Protein AF-A0A964MFL2-F1 (afdb_monomer_lite)

Structure (mmCIF, N/CA/C/O backbone):
data_AF-A0A964MFL2-F1
#
_entry.id   AF-A0A964MFL2-F1
#
loop_
_atom_site.group_PDB
_atom_site.id
_atom_site.type_symbol
_atom_site.label_atom_id
_atom_site.label_alt_id
_atom_site.label_comp_id
_atom_site.label_asym_id
_atom_site.label_entity_id
_atom_site.label_seq_id
_atom_site.pdbx_PDB_ins_code
_atom_site.Cartn_x
_atom_site.Cartn_y
_atom_site.Cartn_z
_atom_site.occupancy
_atom_site.B_iso_or_equiv
_atom_site.auth_seq_id
_atom_site.auth_comp_id
_atom_site.auth_asym_id
_atom_site.auth_atom_id
_atom_site.pdbx_PDB_model_num
ATOM 1 N N . MET A 1 1 ? -11.755 -6.082 -14.026 1.00 53.47 1 MET A N 1
ATOM 2 C CA . MET A 1 1 ? -11.538 -7.461 -13.541 1.00 53.47 1 MET A CA 1
ATOM 3 C C . MET A 1 1 ? -10.041 -7.620 -13.373 1.00 53.47 1 MET A C 1
ATOM 5 O O . MET A 1 1 ? -9.336 -7.359 -14.337 1.00 53.47 1 MET A O 1
ATOM 9 N N . VAL A 1 2 ? -9.562 -7.883 -12.155 1.00 64.69 2 VAL A N 1
ATOM 10 C CA . VAL A 1 2 ? -8.123 -8.064 -11.898 1.00 64.69 2 VAL A CA 1
ATOM 11 C C . VAL A 1 2 ? -7.660 -9.286 -12.683 1.00 64.69 2 VAL A C 1
ATOM 13 O O . VAL A 1 2 ? -8.282 -10.343 -12.586 1.00 64.69 2 VAL A O 1
ATOM 16 N N . ASP A 1 3 ? -6.611 -9.131 -13.484 1.00 76.25 3 ASP A N 1
ATOM 17 C CA . ASP A 1 3 ? -6.011 -10.243 -14.211 1.00 76.25 3 ASP A CA 1
ATOM 18 C C . ASP A 1 3 ? -5.180 -11.091 -13.239 1.00 76.25 3 ASP A C 1
ATOM 20 O O . ASP A 1 3 ? -4.009 -10.823 -12.975 1.00 76.25 3 ASP A O 1
ATOM 24 N N . ILE A 1 4 ? -5.807 -12.120 -12.668 1.00 77.44 4 ILE A N 1
ATOM 25 C CA . ILE A 1 4 ? -5.143 -13.046 -11.742 1.00 77.44 4 ILE A CA 1
ATOM 26 C C . ILE A 1 4 ? -3.984 -13.779 -12.434 1.00 77.44 4 ILE A C 1
ATOM 28 O O . ILE A 1 4 ? -3.003 -14.126 -11.777 1.00 77.44 4 ILE A O 1
ATOM 32 N N . ALA A 1 5 ? -4.035 -13.984 -13.755 1.00 81.00 5 ALA A N 1
ATOM 33 C CA . ALA A 1 5 ? -2.946 -14.648 -14.465 1.00 81.00 5 ALA A CA 1
ATOM 34 C C . ALA A 1 5 ? -1.645 -13.833 -14.389 1.00 81.00 5 ALA A C 1
ATOM 36 O O . ALA A 1 5 ? -0.568 -14.423 -14.274 1.00 81.00 5 ALA A O 1
ATOM 37 N N . ALA A 1 6 ? -1.746 -12.500 -14.364 1.00 83.75 6 ALA A N 1
ATOM 38 C CA . ALA A 1 6 ? -0.611 -11.599 -14.194 1.00 83.75 6 ALA A CA 1
ATOM 39 C C . ALA A 1 6 ? 0.001 -11.648 -12.778 1.00 83.75 6 ALA A C 1
ATOM 41 O O . ALA A 1 6 ? 1.190 -11.374 -12.629 1.00 83.75 6 ALA A O 1
ATOM 42 N N . LEU A 1 7 ? -0.768 -12.033 -11.748 1.00 83.56 7 LEU A N 1
ATOM 43 C CA . LEU A 1 7 ? -0.234 -12.295 -10.400 1.00 83.56 7 LEU A CA 1
ATOM 44 C C . LEU A 1 7 ? 0.574 -13.599 -10.352 1.00 83.56 7 LEU A C 1
ATOM 46 O O . LEU A 1 7 ? 1.575 -13.678 -9.648 1.00 83.56 7 LEU A O 1
ATOM 50 N N . LEU A 1 8 ? 0.132 -14.623 -11.088 1.00 86.62 8 LEU A N 1
ATOM 51 C CA . LEU A 1 8 ? 0.776 -15.941 -11.105 1.00 86.62 8 LEU A CA 1
ATOM 52 C C . LEU A 1 8 ? 2.009 -15.988 -12.017 1.00 86.62 8 LEU A C 1
ATOM 54 O O . LEU A 1 8 ? 2.914 -16.785 -11.787 1.00 86.62 8 LEU A O 1
ATOM 58 N N . HIS A 1 9 ? 2.051 -15.129 -13.035 1.00 88.12 9 HIS A N 1
ATOM 59 C CA . HIS A 1 9 ? 3.160 -15.030 -13.983 1.00 88.12 9 HIS A CA 1
ATOM 60 C C . HIS A 1 9 ? 3.595 -13.567 -14.151 1.00 88.12 9 HIS A C 1
ATOM 62 O O . HIS A 1 9 ? 3.435 -12.995 -15.238 1.00 88.12 9 HIS A O 1
ATOM 68 N N . PRO A 1 10 ? 4.124 -12.930 -13.090 1.00 88.06 10 PRO A N 1
ATOM 69 C CA . PRO A 1 10 ? 4.530 -11.538 -13.163 1.00 88.06 10 PRO A CA 1
ATOM 70 C C . PRO A 1 10 ? 5.660 -11.371 -14.175 1.00 88.06 10 PRO A C 1
ATOM 72 O O . PRO A 1 10 ? 6.645 -12.111 -14.176 1.00 88.06 10 PRO A O 1
ATOM 75 N N . ARG A 1 11 ? 5.523 -10.373 -15.047 1.00 87.62 11 ARG A N 1
ATOM 76 C CA . ARG A 1 11 ? 6.575 -9.998 -15.993 1.00 87.62 11 ARG A CA 1
ATOM 77 C C . ARG A 1 11 ? 7.339 -8.804 -15.454 1.00 87.62 11 ARG A C 1
ATOM 79 O O . ARG A 1 11 ? 6.813 -7.697 -15.427 1.00 87.62 11 ARG A O 1
ATOM 86 N N . ILE A 1 12 ? 8.594 -9.033 -15.091 1.00 89.06 12 ILE A N 1
ATOM 87 C CA . ILE A 1 12 ? 9.534 -7.968 -14.749 1.00 89.06 12 ILE A CA 1
ATOM 88 C C . ILE A 1 12 ? 10.198 -7.504 -16.041 1.00 89.06 12 ILE A C 1
ATOM 90 O O . ILE A 1 12 ? 10.851 -8.292 -16.726 1.00 89.06 12 ILE A O 1
ATOM 94 N N . ARG A 1 13 ? 9.960 -6.244 -16.412 1.00 88.12 13 ARG A N 1
ATOM 95 C CA . ARG A 1 13 ? 10.503 -5.651 -17.645 1.00 88.12 13 ARG A CA 1
ATOM 96 C C . ARG A 1 13 ? 11.867 -5.014 -17.424 1.00 88.12 13 ARG A C 1
ATOM 98 O O . ARG A 1 13 ? 12.687 -5.034 -18.333 1.00 88.12 13 ARG A O 1
ATOM 105 N N . ASP A 1 14 ? 12.071 -4.470 -16.232 1.00 94.31 14 ASP A N 1
ATOM 106 C CA . ASP A 1 14 ? 13.287 -3.793 -15.818 1.00 94.31 14 ASP A CA 1
ATOM 107 C C . ASP A 1 14 ? 13.666 -4.281 -14.421 1.00 94.31 14 ASP A C 1
ATOM 109 O O . ASP A 1 14 ? 12.833 -4.299 -13.512 1.00 94.31 14 ASP A O 1
ATOM 113 N N . ARG A 1 15 ? 14.906 -4.747 -14.282 1.00 94.25 15 ARG A N 1
ATOM 114 C CA . ARG A 1 15 ? 15.415 -5.278 -13.021 1.00 94.25 15 ARG A CA 1
ATOM 115 C C . ARG A 1 15 ? 15.870 -4.163 -12.089 1.00 94.25 15 ARG A C 1
ATOM 117 O O . ARG A 1 15 ? 15.675 -4.300 -10.893 1.00 94.25 15 ARG A O 1
ATOM 124 N N . GLU A 1 16 ? 16.403 -3.072 -12.629 1.00 96.25 16 GLU A N 1
ATOM 125 C CA . GLU A 1 16 ? 16.864 -1.937 -11.827 1.00 96.25 16 GLU A CA 1
ATOM 126 C C . GLU A 1 16 ? 15.674 -1.262 -11.139 1.00 96.25 16 GLU A C 1
ATOM 128 O O . GLU A 1 16 ? 15.671 -1.114 -9.922 1.00 96.25 16 GLU A O 1
ATOM 133 N N . SER A 1 17 ? 14.587 -1.005 -11.877 1.00 95.81 17 SER A N 1
ATOM 134 C CA . SER A 1 17 ? 13.351 -0.494 -11.268 1.00 95.81 17 SER A CA 1
ATOM 135 C C . SER A 1 17 ? 12.726 -1.467 -10.259 1.00 95.81 17 SER A C 1
ATOM 137 O O . SER A 1 17 ? 12.090 -1.037 -9.298 1.00 95.81 17 SER A O 1
ATOM 139 N N . LEU A 1 18 ? 12.877 -2.784 -10.452 1.00 96.19 18 LEU A N 1
ATOM 140 C CA . LEU A 1 18 ? 12.440 -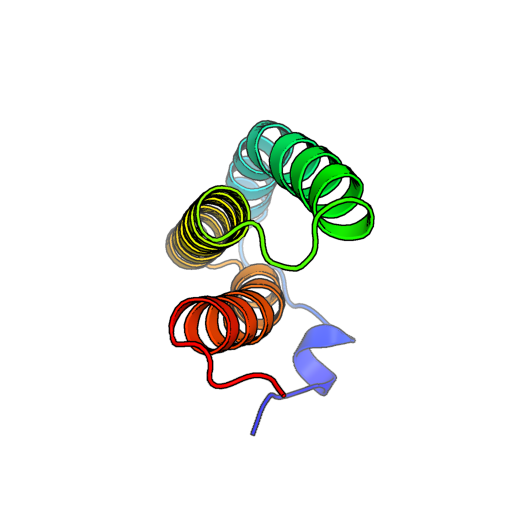3.749 -9.441 1.00 96.19 18 LEU A CA 1
ATOM 141 C C . LEU A 1 18 ? 13.274 -3.616 -8.163 1.00 96.19 18 LEU A C 1
ATOM 143 O O . LEU A 1 18 ? 12.700 -3.638 -7.079 1.00 96.19 18 LEU A O 1
ATOM 147 N N . ASP A 1 19 ? 14.591 -3.477 -8.284 1.00 96.94 19 ASP A N 1
ATOM 148 C CA . ASP A 1 19 ? 15.487 -3.334 -7.137 1.00 96.94 19 ASP A CA 1
ATOM 149 C C . ASP A 1 19 ? 15.199 -2.029 -6.367 1.00 96.94 19 ASP A C 1
ATOM 151 O O . ASP A 1 19 ? 15.087 -2.068 -5.142 1.00 96.94 19 ASP A O 1
ATOM 155 N N . GLU A 1 20 ? 14.933 -0.914 -7.061 1.00 96.25 20 GLU A N 1
ATOM 156 C CA . GLU A 1 20 ? 14.464 0.343 -6.446 1.00 96.25 20 GLU A CA 1
ATOM 157 C C . GLU A 1 20 ? 13.157 0.150 -5.657 1.00 96.25 20 GLU A C 1
ATOM 159 O O . GLU A 1 20 ? 13.014 0.612 -4.521 1.00 96.25 20 GLU A O 1
ATOM 164 N N . PHE A 1 21 ? 12.193 -0.577 -6.230 1.00 97.00 21 PHE A N 1
ATOM 165 C CA . PHE A 1 21 ? 10.938 -0.875 -5.542 1.00 97.00 21 PHE A CA 1
ATOM 166 C C . PHE A 1 21 ? 11.143 -1.786 -4.320 1.00 97.00 21 PHE A C 1
ATOM 168 O O . PHE A 1 21 ? 10.497 -1.595 -3.288 1.00 97.00 21 PHE A O 1
ATOM 175 N N . LEU A 1 22 ? 12.041 -2.772 -4.408 1.00 96.75 22 LEU A N 1
ATOM 176 C CA . LEU A 1 22 ? 12.386 -3.652 -3.286 1.00 96.75 22 LEU A CA 1
ATOM 177 C C . LEU A 1 22 ? 13.065 -2.885 -2.144 1.00 96.75 22 LEU A C 1
ATOM 179 O O . LEU A 1 22 ? 12.801 -3.167 -0.971 1.00 96.75 22 LEU A O 1
ATOM 183 N N . GLU A 1 23 ? 13.895 -1.895 -2.464 1.00 96.31 23 GLU A N 1
ATOM 184 C CA . GLU A 1 23 ? 14.490 -1.002 -1.472 1.00 96.31 23 GLU A CA 1
ATOM 185 C C . GLU A 1 23 ? 13.406 -0.184 -0.752 1.00 96.31 23 GLU A C 1
ATOM 187 O O . GLU A 1 23 ? 13.325 -0.225 0.477 1.00 96.31 23 GLU A O 1
ATOM 192 N N . ALA A 1 24 ? 12.478 0.436 -1.491 1.00 93.62 24 ALA A N 1
ATOM 193 C CA . ALA A 1 24 ? 11.343 1.153 -0.899 1.00 93.62 24 ALA A CA 1
ATOM 194 C C . ALA A 1 24 ? 10.466 0.247 -0.005 1.00 93.62 24 ALA A C 1
ATOM 196 O O . ALA A 1 24 ? 10.018 0.643 1.081 1.00 93.62 24 ALA A O 1
ATOM 197 N N . LEU A 1 25 ? 10.249 -1.006 -0.421 1.00 95.88 25 LEU A N 1
ATOM 198 C CA . LEU A 1 25 ? 9.513 -1.997 0.368 1.00 95.88 25 LEU A CA 1
ATOM 199 C C . LEU A 1 25 ? 10.224 -2.386 1.664 1.00 95.88 25 LEU A C 1
ATOM 201 O O . LEU A 1 25 ? 9.541 -2.660 2.653 1.00 95.88 25 LEU A O 1
ATOM 205 N N . THR A 1 26 ? 11.557 -2.389 1.686 1.00 95.69 26 THR A N 1
ATOM 206 C CA . THR A 1 26 ? 12.345 -2.734 2.880 1.00 95.69 26 THR A CA 1
ATOM 207 C C . THR A 1 26 ? 12.028 -1.797 4.052 1.00 95.69 26 THR A C 1
ATOM 209 O O . THR A 1 26 ? 12.007 -2.233 5.204 1.00 95.69 26 THR A O 1
ATOM 212 N N . ASP A 1 27 ? 11.654 -0.547 3.767 1.00 90.31 27 ASP A N 1
ATOM 213 C CA . ASP A 1 27 ? 11.241 0.429 4.778 1.00 90.31 27 ASP A CA 1
ATOM 214 C C . ASP A 1 27 ? 9.745 0.380 5.117 1.00 90.31 27 ASP A C 1
ATOM 216 O O . ASP A 1 27 ? 9.349 0.576 6.276 1.00 90.31 27 ASP A O 1
ATOM 220 N N . GLN A 1 28 ? 8.8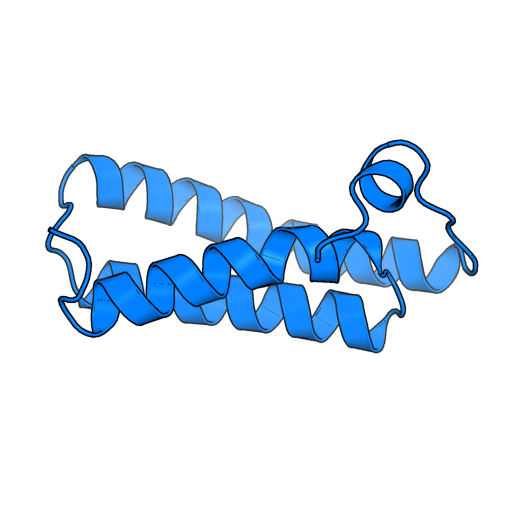88 0.171 4.114 1.00 94.12 28 GLN A N 1
ATOM 221 C CA . GLN A 1 28 ? 7.434 0.258 4.283 1.00 94.12 28 GLN A CA 1
ATOM 222 C C . GLN A 1 28 ? 6.807 -1.043 4.790 1.00 94.12 28 GLN A C 1
ATOM 224 O O . GLN A 1 28 ? 5.945 -0.997 5.671 1.00 94.12 28 GLN A O 1
ATOM 229 N N . ALA A 1 29 ? 7.246 -2.206 4.301 1.00 95.38 29 ALA A N 1
ATOM 230 C CA . ALA A 1 29 ? 6.648 -3.489 4.669 1.00 95.38 29 ALA A CA 1
ATOM 231 C C . ALA A 1 29 ? 6.723 -3.768 6.186 1.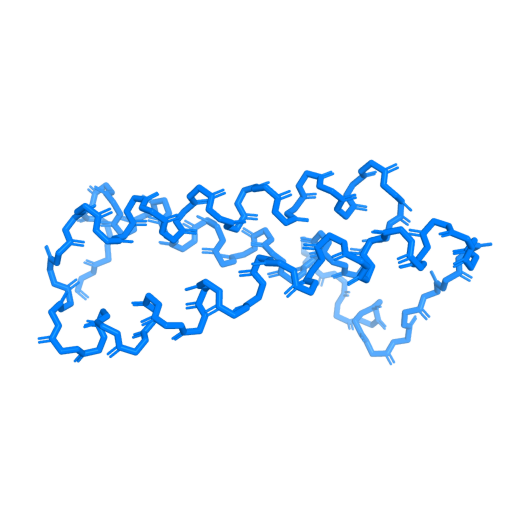00 95.38 29 ALA A C 1
ATOM 233 O O . ALA A 1 29 ? 5.683 -4.083 6.772 1.00 95.38 29 ALA A O 1
ATOM 234 N N . PRO A 1 30 ? 7.852 -3.527 6.887 1.00 96.06 30 PRO A N 1
ATOM 235 C CA . PRO A 1 30 ? 7.903 -3.718 8.336 1.00 96.06 30 PRO A CA 1
ATOM 236 C C . PRO A 1 30 ? 6.975 -2.775 9.115 1.00 96.06 30 PRO A C 1
ATOM 238 O O . PRO A 1 30 ? 6.523 -3.119 10.208 1.00 96.06 30 PRO A O 1
ATOM 241 N N . LYS A 1 31 ? 6.696 -1.567 8.599 1.00 94.44 31 LYS A N 1
ATOM 242 C CA . LYS A 1 31 ? 5.722 -0.645 9.213 1.00 94.44 31 LYS A CA 1
ATOM 243 C C . LYS A 1 31 ? 4.314 -1.219 9.098 1.00 94.44 31 LYS A C 1
ATOM 245 O O . LYS A 1 31 ? 3.637 -1.347 10.115 1.00 94.44 31 LYS A O 1
ATOM 250 N N . VAL A 1 32 ? 3.936 -1.651 7.895 1.00 97.12 32 VAL A N 1
ATOM 251 C CA . VAL A 1 32 ? 2.640 -2.289 7.626 1.00 97.12 32 VAL A CA 1
ATOM 252 C C . VAL A 1 32 ? 2.435 -3.518 8.513 1.00 97.12 32 VAL A C 1
ATOM 254 O O . VAL A 1 32 ? 1.392 -3.639 9.149 1.00 97.12 32 VAL A O 1
ATOM 257 N N . GLU A 1 33 ? 3.430 -4.399 8.630 1.00 97.19 33 GLU A N 1
ATOM 258 C CA . GLU A 1 33 ? 3.342 -5.591 9.485 1.00 97.19 33 GLU A CA 1
ATOM 259 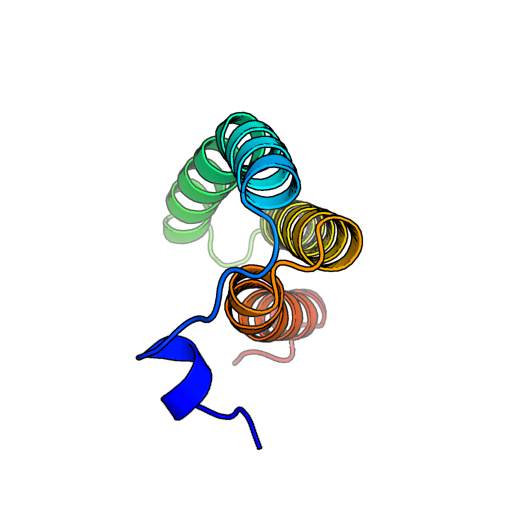C C . GLU A 1 33 ? 3.088 -5.244 10.958 1.00 97.19 33 GLU A C 1
ATOM 261 O O . GLU A 1 33 ? 2.200 -5.821 11.598 1.00 97.19 33 GLU A O 1
ATOM 266 N N . ARG A 1 34 ? 3.834 -4.273 11.503 1.00 97.19 34 ARG A N 1
ATOM 267 C CA . ARG A 1 34 ? 3.649 -3.815 12.889 1.00 97.19 34 ARG A CA 1
ATOM 268 C C . ARG A 1 34 ? 2.268 -3.211 13.105 1.00 97.19 34 ARG A C 1
ATOM 270 O O . ARG A 1 34 ? 1.626 -3.510 14.113 1.00 97.19 34 ARG A O 1
ATOM 277 N N . ASP A 1 35 ? 1.808 -2.386 12.175 1.00 96.94 35 ASP A N 1
ATOM 278 C CA . ASP A 1 35 ? 0.526 -1.703 12.301 1.00 96.94 35 ASP A CA 1
ATOM 279 C C . ASP A 1 35 ? -0.650 -2.672 12.138 1.00 96.94 35 ASP A C 1
ATOM 281 O O . ASP A 1 35 ? -1.608 -2.592 12.904 1.00 96.94 35 ASP A O 1
ATOM 285 N N . ILE A 1 36 ? -0.543 -3.686 11.273 1.00 96.81 36 ILE A N 1
ATOM 286 C CA . ILE A 1 36 ? -1.511 -4.794 11.212 1.00 96.81 36 ILE A CA 1
ATOM 287 C C . ILE A 1 36 ? -1.541 -5.564 12.539 1.00 96.81 36 ILE A C 1
ATOM 289 O O . ILE A 1 36 ? -2.616 -5.878 13.057 1.00 96.81 36 ILE A O 1
ATOM 293 N N . ALA A 1 37 ? -0.380 -5.862 13.131 1.00 97.44 37 ALA A N 1
ATOM 294 C CA . ALA A 1 37 ? -0.316 -6.569 14.411 1.00 97.44 37 ALA A CA 1
ATOM 295 C C . ALA A 1 37 ? -0.963 -5.772 15.558 1.00 97.44 37 ALA A C 1
ATOM 297 O O . ALA A 1 37 ? -1.573 -6.363 16.455 1.00 97.44 37 ALA A O 1
ATOM 298 N N . ARG A 1 38 ? -0.858 -4.438 15.524 1.00 97.69 38 ARG A N 1
ATOM 299 C CA . ARG A 1 38 ? -1.560 -3.538 16.448 1.00 97.69 38 ARG A CA 1
ATOM 300 C C . ARG A 1 38 ? -3.059 -3.505 16.156 1.00 97.69 38 ARG A C 1
ATOM 302 O O . ARG A 1 38 ? -3.840 -3.674 17.086 1.00 97.69 38 ARG A O 1
ATOM 309 N N . LEU A 1 39 ? -3.455 -3.416 14.886 1.00 95.94 39 LEU A N 1
ATOM 310 C CA . LEU A 1 39 ? -4.857 -3.341 14.471 1.00 95.94 39 LEU A CA 1
ATOM 311 C C . LEU A 1 39 ? -5.634 -4.584 14.906 1.00 95.94 39 LEU A C 1
ATOM 313 O O . LEU A 1 39 ? -6.764 -4.475 15.362 1.00 95.94 39 LEU A O 1
ATOM 317 N N . ARG A 1 40 ? -5.000 -5.764 14.889 1.00 95.56 40 ARG A N 1
ATOM 318 C CA . ARG A 1 40 ? -5.589 -7.001 15.436 1.00 95.56 40 ARG A CA 1
ATOM 319 C C . ARG A 1 40 ? -6.009 -6.896 16.907 1.00 95.56 40 ARG A C 1
ATOM 321 O O . ARG A 1 40 ? -6.874 -7.654 17.331 1.00 95.56 40 ARG A O 1
ATOM 328 N N . LYS A 1 41 ? -5.374 -6.022 17.691 1.00 96.94 41 LYS A N 1
ATOM 329 C CA . LYS A 1 41 ? -5.702 -5.782 19.107 1.00 96.94 41 LYS A CA 1
ATOM 330 C C . LYS A 1 41 ? -6.686 -4.624 19.284 1.00 96.94 41 LYS A C 1
ATOM 332 O O . LYS A 1 41 ? -7.380 -4.580 20.292 1.00 96.94 41 LYS A O 1
ATOM 337 N N . THR A 1 42 ? -6.720 -3.697 18.330 1.00 95.00 42 THR A N 1
ATOM 338 C CA . THR A 1 42 ? -7.517 -2.464 18.368 1.00 95.00 42 THR A CA 1
ATOM 339 C C . THR A 1 42 ? -8.191 -2.224 17.008 1.00 95.00 42 THR A C 1
ATOM 341 O O . THR A 1 42 ? -7.797 -1.303 16.291 1.00 95.00 42 THR A O 1
ATOM 344 N N . PRO A 1 43 ? -9.177 -3.054 16.613 1.00 92.06 43 PRO A N 1
ATOM 345 C CA . PRO A 1 43 ? -9.729 -3.056 15.253 1.00 92.06 43 PRO A CA 1
ATOM 346 C C . PRO A 1 43 ? -10.444 -1.754 14.870 1.00 92.06 43 PRO A C 1
ATOM 348 O O . PRO A 1 43 ? -10.461 -1.398 13.697 1.00 92.06 43 PRO A O 1
ATOM 351 N N . ASP A 1 44 ? -10.963 -1.014 15.853 1.00 91.19 44 ASP A N 1
ATOM 352 C CA . ASP A 1 44 ? -11.670 0.257 15.648 1.00 91.19 44 ASP A CA 1
ATOM 353 C C . ASP A 1 44 ? -10.748 1.490 15.706 1.00 91.19 44 ASP A C 1
ATOM 355 O O . ASP A 1 44 ? -11.219 2.632 15.680 1.00 91.19 44 ASP A O 1
ATOM 359 N N . ASP A 1 45 ? -9.427 1.292 15.808 1.00 95.81 45 ASP A N 1
ATOM 360 C CA . ASP A 1 45 ? -8.459 2.389 15.846 1.00 95.81 45 ASP A CA 1
ATOM 361 C C . ASP A 1 45 ? -8.364 3.074 14.473 1.00 95.81 45 ASP A C 1
ATOM 363 O O . ASP A 1 45 ? -7.592 2.701 13.585 1.00 95.81 45 ASP A O 1
ATOM 367 N N . LYS A 1 46 ? -9.166 4.129 14.307 1.00 94.56 46 LYS A N 1
ATOM 368 C CA . LYS A 1 46 ? -9.238 4.923 13.074 1.00 94.56 46 LYS A CA 1
ATOM 369 C C . LYS A 1 46 ? -7.911 5.582 12.704 1.00 94.56 46 LYS A C 1
ATOM 371 O O . LYS A 1 46 ? -7.665 5.791 11.514 1.00 94.56 46 LYS A O 1
ATOM 376 N N . ALA A 1 47 ? -7.079 5.932 13.686 1.00 96.19 47 ALA A N 1
ATOM 377 C CA . ALA A 1 47 ? -5.775 6.527 13.414 1.00 96.19 47 ALA A CA 1
ATOM 378 C C . ALA A 1 47 ? -4.852 5.481 12.784 1.00 96.19 47 ALA A C 1
ATOM 380 O O . ALA A 1 47 ? -4.264 5.737 11.734 1.00 96.19 47 ALA A O 1
ATOM 381 N N . LEU A 1 48 ? -4.842 4.273 13.347 1.00 96.94 48 LEU A N 1
ATOM 382 C CA . LEU A 1 48 ? -4.065 3.152 12.832 1.00 96.94 48 LEU A CA 1
ATOM 383 C C . LEU A 1 48 ? -4.528 2.690 11.442 1.00 96.94 48 LEU A C 1
ATOM 385 O O . LEU A 1 48 ? -3.705 2.420 10.570 1.00 96.94 48 LEU A O 1
ATOM 389 N N . ILE A 1 49 ? -5.841 2.662 11.189 1.00 96.94 49 ILE A N 1
ATOM 390 C CA . ILE A 1 49 ? -6.389 2.401 9.847 1.00 96.94 49 ILE A CA 1
ATOM 391 C C . ILE A 1 49 ? -5.920 3.472 8.850 1.00 96.94 49 ILE A C 1
ATOM 393 O O . ILE A 1 49 ? -5.579 3.156 7.708 1.00 96.94 49 ILE A O 1
ATOM 397 N N . ALA A 1 50 ? -5.886 4.744 9.259 1.00 96.19 50 ALA A N 1
ATOM 398 C CA . ALA A 1 50 ? -5.408 5.829 8.409 1.00 96.19 50 ALA A CA 1
ATOM 399 C C . ALA A 1 50 ? -3.896 5.742 8.130 1.00 96.19 50 ALA A C 1
ATOM 401 O O . ALA A 1 50 ? -3.483 6.037 7.008 1.00 96.19 50 ALA A O 1
ATOM 402 N N . ASP A 1 51 ? -3.091 5.323 9.110 1.00 96.56 51 ASP A N 1
ATOM 403 C CA . ASP A 1 51 ? -1.658 5.049 8.937 1.00 96.56 51 ASP A CA 1
ATOM 404 C C . ASP A 1 51 ? -1.422 3.915 7.934 1.00 96.56 51 ASP A C 1
ATOM 406 O O . ASP A 1 51 ? -0.682 4.096 6.965 1.00 96.56 51 ASP A O 1
ATOM 410 N N . LEU A 1 52 ? -2.133 2.795 8.089 1.00 97.38 52 LEU A N 1
ATOM 411 C CA . LEU A 1 52 ? -2.082 1.675 7.148 1.00 97.38 52 LEU A CA 1
ATOM 412 C C . LEU A 1 52 ? -2.486 2.103 5.736 1.00 97.38 52 LEU A C 1
ATOM 414 O O . LEU A 1 52 ? -1.797 1.774 4.773 1.00 97.38 52 LEU A O 1
ATOM 418 N N . PHE A 1 53 ? -3.568 2.876 5.597 1.00 97.12 53 PHE A N 1
ATOM 419 C CA . PHE A 1 53 ? -3.987 3.401 4.297 1.00 97.12 53 PHE A CA 1
ATOM 420 C C . PHE A 1 53 ? -2.865 4.207 3.630 1.00 97.12 53 PHE A C 1
ATOM 422 O O . PHE A 1 53 ? -2.594 4.011 2.447 1.00 97.12 53 PHE A O 1
ATOM 429 N N . ARG A 1 54 ? -2.197 5.097 4.378 1.00 96.75 54 ARG A N 1
ATOM 430 C CA . ARG A 1 54 ? -1.085 5.903 3.854 1.00 96.75 54 ARG A CA 1
ATOM 431 C C . ARG A 1 54 ? 0.094 5.033 3.431 1.00 96.75 54 ARG A C 1
ATOM 433 O O . ARG A 1 54 ? 0.612 5.238 2.340 1.00 96.75 54 ARG A O 1
ATOM 440 N N . ALA A 1 55 ? 0.478 4.055 4.248 1.00 96.62 55 ALA A N 1
ATOM 441 C CA . ALA A 1 55 ? 1.578 3.149 3.927 1.00 96.62 55 ALA A CA 1
ATOM 442 C C . ALA A 1 55 ? 1.307 2.359 2.634 1.00 96.62 55 ALA A C 1
ATOM 444 O O . ALA A 1 55 ? 2.159 2.307 1.749 1.00 96.62 55 ALA A O 1
ATOM 445 N N . LEU A 1 56 ? 0.097 1.810 2.475 1.00 97.38 56 LEU A N 1
ATOM 446 C CA . LEU A 1 56 ? -0.287 1.092 1.255 1.00 97.38 56 LEU A CA 1
ATOM 447 C C . LEU A 1 56 ? -0.385 2.020 0.036 1.00 97.38 56 LEU A C 1
ATOM 449 O O . LEU A 1 56 ? -0.001 1.619 -1.062 1.00 97.38 56 LEU A O 1
ATOM 453 N N . HIS A 1 57 ? -0.846 3.260 0.222 1.00 97.31 57 HIS A N 1
ATOM 454 C CA . HIS A 1 57 ? -0.868 4.268 -0.838 1.00 97.31 57 HIS A CA 1
ATOM 455 C C . HIS A 1 57 ? 0.543 4.599 -1.342 1.00 97.31 57 HIS A C 1
ATOM 457 O O . HIS A 1 57 ? 0.752 4.675 -2.552 1.00 97.31 57 HIS A O 1
ATOM 463 N N . THR A 1 58 ? 1.510 4.745 -0.429 1.00 97.19 58 THR A N 1
ATOM 464 C CA . THR A 1 58 ? 2.927 4.938 -0.767 1.00 97.19 58 THR A CA 1
ATOM 465 C C . THR A 1 58 ? 3.476 3.737 -1.530 1.00 97.19 58 THR A C 1
ATOM 467 O O . THR A 1 58 ? 3.946 3.916 -2.646 1.00 97.19 58 THR A O 1
ATOM 470 N N . ILE A 1 59 ? 3.295 2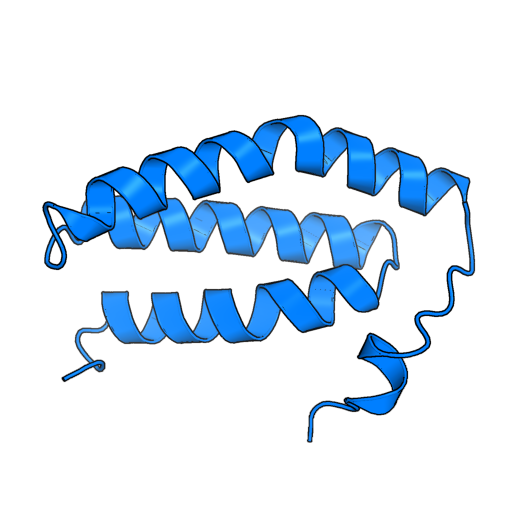.511 -1.021 1.00 97.88 59 ILE A N 1
ATOM 471 C CA . ILE A 1 59 ? 3.757 1.286 -1.701 1.00 97.88 59 ILE A CA 1
ATOM 472 C C . ILE A 1 59 ? 3.178 1.173 -3.120 1.00 97.88 59 ILE A C 1
ATOM 474 O O . ILE A 1 59 ? 3.892 0.826 -4.060 1.00 97.88 59 ILE A O 1
ATOM 478 N N . LYS A 1 60 ? 1.885 1.469 -3.303 1.00 97.56 60 LYS A N 1
ATOM 479 C CA . LYS A 1 60 ? 1.254 1.475 -4.631 1.00 97.56 60 LYS A CA 1
ATOM 480 C C . LYS A 1 60 ? 1.881 2.536 -5.543 1.00 97.56 60 LYS A C 1
ATOM 482 O O . LYS A 1 60 ? 2.080 2.268 -6.726 1.00 97.56 60 LYS A O 1
ATOM 487 N N . GLY A 1 61 ? 2.142 3.730 -5.009 1.00 97.69 61 GLY A N 1
ATOM 488 C CA . GLY A 1 61 ? 2.800 4.823 -5.724 1.00 97.69 61 GLY A CA 1
ATOM 489 C C . GLY A 1 61 ? 4.192 4.427 -6.209 1.00 97.69 61 GLY A C 1
ATOM 490 O O . GLY A 1 61 ? 4.460 4.532 -7.404 1.00 97.69 61 GLY A O 1
ATOM 491 N N . ASP A 1 62 ? 5.014 3.879 -5.316 1.00 97.56 62 ASP A N 1
ATOM 492 C CA . ASP A 1 62 ? 6.369 3.414 -5.623 1.00 97.56 62 ASP A CA 1
ATOM 493 C C . ASP A 1 62 ? 6.336 2.304 -6.684 1.00 97.56 62 ASP A C 1
ATOM 495 O O . ASP A 1 62 ? 7.028 2.383 -7.696 1.00 97.56 62 ASP A O 1
ATOM 499 N N . ALA A 1 63 ? 5.435 1.323 -6.539 1.00 96.69 63 ALA A N 1
ATOM 500 C CA . ALA A 1 63 ? 5.251 0.266 -7.534 1.00 96.69 63 ALA A CA 1
ATOM 501 C C . ALA A 1 63 ? 4.875 0.823 -8.918 1.00 96.69 63 ALA A C 1
ATOM 503 O O . ALA A 1 63 ? 5.384 0.356 -9.938 1.00 96.69 63 ALA A O 1
ATOM 504 N N . ALA A 1 64 ? 3.992 1.825 -8.970 1.00 96.62 64 ALA A N 1
ATOM 505 C CA . ALA A 1 64 ? 3.585 2.460 -10.219 1.00 96.62 64 ALA A CA 1
ATOM 506 C C . ALA A 1 64 ? 4.727 3.275 -10.849 1.00 96.62 64 ALA A C 1
ATOM 508 O O . ALA A 1 64 ? 4.922 3.208 -12.064 1.00 96.62 64 ALA A O 1
ATOM 509 N N . MET A 1 65 ? 5.498 4.007 -10.039 1.00 96.50 65 MET A N 1
ATOM 510 C CA . MET A 1 65 ? 6.661 4.778 -10.493 1.00 96.50 65 MET A CA 1
ATOM 511 C C . MET A 1 65 ? 7.753 3.867 -11.064 1.00 96.50 65 MET A C 1
ATOM 513 O O . MET A 1 65 ? 8.244 4.121 -12.164 1.00 96.50 65 MET A O 1
ATOM 517 N N . CYS A 1 66 ? 8.040 2.758 -10.383 1.00 96.44 66 CYS A N 1
ATOM 518 C CA . CYS A 1 66 ? 8.995 1.738 -10.813 1.00 96.44 66 CYS A CA 1
ATOM 519 C C . CYS A 1 66 ? 8.436 0.784 -11.890 1.00 96.44 66 CYS A C 1
ATOM 521 O O . CYS A 1 66 ? 9.104 -0.169 -12.285 1.00 96.44 66 CYS A O 1
ATOM 523 N N . LYS A 1 67 ? 7.203 1.001 -12.379 1.00 95.31 67 LYS A N 1
ATOM 524 C CA . LYS A 1 67 ? 6.531 0.156 -13.391 1.00 95.31 67 LYS A CA 1
ATOM 525 C C . LYS A 1 67 ? 6.464 -1.332 -13.002 1.00 95.31 67 LYS A C 1
ATOM 527 O O . LYS A 1 67 ? 6.480 -2.217 -13.862 1.00 95.31 67 LYS A O 1
ATOM 532 N N . VAL A 1 68 ? 6.367 -1.612 -11.705 1.00 95.31 68 VAL A N 1
ATOM 533 C CA . VAL A 1 68 ? 6.185 -2.953 -11.147 1.00 95.31 68 VAL A CA 1
ATOM 534 C C . VAL A 1 68 ? 4.687 -3.216 -11.000 1.00 95.31 68 VAL A C 1
ATOM 536 O O . VAL A 1 68 ? 4.102 -3.069 -9.925 1.00 95.31 68 VAL A O 1
ATOM 539 N N . ASP A 1 69 ? 4.054 -3.636 -12.099 1.00 93.69 69 ASP A N 1
ATOM 540 C CA . ASP A 1 69 ? 2.602 -3.881 -12.168 1.00 93.69 69 ASP A CA 1
ATOM 541 C C . ASP A 1 69 ? 2.112 -4.840 -11.065 1.00 93.69 69 ASP A C 1
ATOM 543 O O . ASP A 1 69 ? 1.029 -4.658 -10.505 1.00 93.69 69 ASP A O 1
ATOM 547 N N . LEU A 1 70 ? 2.936 -5.832 -10.698 1.00 93.12 70 LEU A N 1
ATOM 548 C CA . LEU A 1 70 ? 2.644 -6.772 -9.612 1.00 93.12 70 LEU A CA 1
ATOM 549 C C . LEU A 1 70 ? 2.379 -6.053 -8.279 1.00 93.12 70 LEU A C 1
ATOM 551 O O . LEU A 1 70 ? 1.410 -6.375 -7.592 1.00 93.12 70 LEU A O 1
ATOM 555 N N . GLY A 1 71 ? 3.211 -5.069 -7.927 1.00 94.56 71 GLY A N 1
ATOM 556 C CA . GLY A 1 71 ? 3.073 -4.317 -6.681 1.00 94.56 71 GLY A CA 1
ATOM 557 C C . GLY A 1 71 ? 1.781 -3.502 -6.652 1.00 94.56 71 GLY A C 1
ATOM 558 O O . GLY A 1 71 ? 1.057 -3.523 -5.657 1.00 94.56 71 GLY A O 1
ATOM 559 N N . VAL A 1 72 ? 1.427 -2.871 -7.777 1.00 95.31 72 VAL A N 1
ATOM 560 C CA . VAL A 1 72 ? 0.168 -2.123 -7.923 1.00 95.31 72 VAL A CA 1
ATOM 561 C C . VAL A 1 72 ? -1.043 -3.044 -7.756 1.00 95.31 72 VAL A C 1
ATOM 563 O O . VAL A 1 72 ? -1.973 -2.707 -7.020 1.00 95.31 72 VAL A O 1
ATOM 566 N N . MET A 1 73 ? -1.025 -4.220 -8.394 1.00 94.00 73 MET A N 1
ATOM 567 C CA . MET A 1 73 ? -2.122 -5.193 -8.313 1.00 94.00 73 MET A CA 1
ATOM 568 C C . MET A 1 73 ? -2.362 -5.715 -6.893 1.00 94.00 73 MET A C 1
ATOM 570 O O . MET A 1 73 ? -3.505 -6.012 -6.550 1.00 94.00 73 MET A O 1
ATOM 574 N N . ILE A 1 74 ? -1.314 -5.819 -6.071 1.00 93.69 74 ILE A N 1
ATOM 575 C CA . ILE A 1 74 ? -1.421 -6.263 -4.675 1.00 93.69 74 ILE A CA 1
ATOM 576 C C . ILE A 1 74 ? -1.849 -5.110 -3.761 1.00 93.69 74 ILE A C 1
ATOM 578 O O . ILE A 1 74 ? -2.762 -5.272 -2.952 1.00 93.69 74 ILE A O 1
ATOM 582 N N . ALA A 1 75 ? -1.215 -3.942 -3.877 1.00 96.06 75 ALA A N 1
ATOM 583 C CA . ALA A 1 75 ? -1.444 -2.831 -2.956 1.00 96.06 75 ALA A CA 1
ATOM 584 C C . ALA A 1 75 ? -2.828 -2.187 -3.138 1.00 96.06 75 ALA A C 1
ATOM 586 O O . ALA A 1 75 ? -3.484 -1.835 -2.158 1.00 96.06 75 ALA A 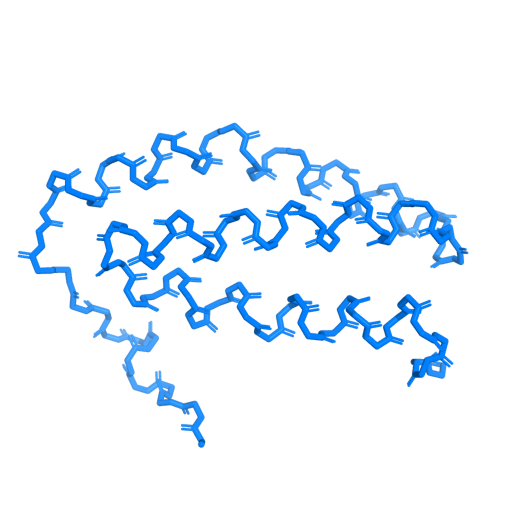O 1
ATOM 587 N N . HIS A 1 76 ? -3.311 -2.068 -4.379 1.00 96.12 76 HIS A N 1
ATOM 588 C CA . HIS A 1 76 ? -4.539 -1.333 -4.682 1.00 96.12 76 HIS A CA 1
ATOM 589 C C . HIS A 1 76 ? -5.821 -1.914 -4.037 1.00 96.12 76 HIS A C 1
ATOM 591 O O . HIS A 1 76 ? -6.590 -1.139 -3.455 1.00 96.12 76 HIS A O 1
ATOM 597 N N . PRO A 1 77 ? -6.085 -3.239 -4.067 1.00 95.19 77 PRO A N 1
ATOM 598 C CA . PRO A 1 77 ? -7.232 -3.816 -3.362 1.00 95.19 77 PRO A CA 1
ATOM 599 C C . PRO A 1 77 ? -7.169 -3.611 -1.844 1.00 95.19 77 PRO A C 1
ATOM 601 O O . PRO A 1 77 ? -8.197 -3.350 -1.219 1.00 95.19 77 PRO A O 1
ATOM 604 N N . ILE A 1 78 ? -5.971 -3.688 -1.254 1.00 95.50 78 ILE A N 1
ATOM 605 C CA . ILE A 1 78 ? -5.763 -3.500 0.188 1.00 95.50 78 ILE A CA 1
ATOM 606 C C . ILE A 1 78 ? -6.006 -2.034 0.571 1.00 95.50 78 ILE A C 1
ATOM 608 O O . ILE A 1 78 ? -6.743 -1.761 1.516 1.00 95.50 78 ILE A O 1
ATOM 612 N N . GLU A 1 79 ? -5.459 -1.084 -0.190 1.00 96.88 79 GLU A N 1
ATOM 613 C CA . GLU A 1 79 ? -5.708 0.352 -0.003 1.00 96.88 79 GLU A CA 1
ATOM 614 C C . GLU A 1 79 ? -7.205 0.678 -0.101 1.00 96.88 79 GLU A C 1
ATOM 616 O O . GLU A 1 79 ? -7.736 1.419 0.725 1.00 96.88 79 GLU A O 1
ATOM 621 N N . THR A 1 80 ? -7.905 0.081 -1.070 1.00 96.38 80 THR A N 1
ATOM 622 C CA . THR A 1 80 ? -9.353 0.258 -1.253 1.00 96.38 80 THR A CA 1
ATOM 623 C C . THR A 1 80 ? -10.141 -0.291 -0.062 1.00 96.38 80 THR A C 1
ATOM 625 O O . THR A 1 80 ? -11.095 0.337 0.399 1.00 96.38 80 THR A O 1
ATOM 628 N N . LEU A 1 81 ? -9.741 -1.447 0.475 1.00 95.88 81 LEU A N 1
ATOM 629 C CA . LEU A 1 81 ? -10.337 -2.006 1.687 1.00 95.88 81 LEU A CA 1
ATOM 630 C C . LEU A 1 81 ? -10.128 -1.075 2.889 1.00 95.88 81 LEU A C 1
ATOM 632 O O . LEU A 1 81 ? -11.078 -0.792 3.616 1.00 95.88 81 LEU A O 1
ATOM 636 N N . LEU A 1 82 ? -8.915 -0.551 3.070 1.00 95.38 82 LEU A N 1
ATOM 637 C CA . LEU A 1 82 ? -8.590 0.380 4.154 1.00 95.38 82 LEU A CA 1
ATOM 638 C C . LEU A 1 82 ? -9.327 1.719 4.015 1.00 95.38 82 LEU A C 1
ATOM 640 O O . LEU A 1 82 ? -9.745 2.286 5.022 1.00 95.38 82 LEU A O 1
ATOM 644 N N . ALA A 1 83 ? -9.549 2.206 2.790 1.00 95.50 83 ALA A N 1
ATOM 645 C CA . ALA A 1 83 ? -10.376 3.387 2.540 1.00 95.50 83 ALA A CA 1
ATOM 646 C C . ALA A 1 83 ? -11.810 3.179 3.050 1.00 95.50 83 ALA A C 1
ATOM 648 O O . ALA A 1 83 ? -12.307 3.976 3.845 1.00 95.50 83 ALA A O 1
ATOM 649 N N . ARG A 1 84 ? -12.428 2.047 2.686 1.00 95.50 84 ARG A N 1
ATOM 650 C CA . ARG A 1 84 ? -13.768 1.661 3.159 1.00 95.50 84 ARG A CA 1
ATOM 651 C C . ARG A 1 84 ? -13.819 1.501 4.678 1.00 95.50 84 ARG A C 1
ATOM 653 O O . ARG A 1 84 ? -14.777 1.947 5.303 1.00 95.50 84 ARG A O 1
ATOM 660 N N . ALA A 1 85 ? -12.787 0.904 5.279 1.00 93.31 85 ALA A N 1
ATOM 661 C CA . ALA A 1 85 ? -12.670 0.775 6.733 1.00 93.31 85 ALA A CA 1
ATOM 662 C C . ALA A 1 85 ? -12.689 2.152 7.413 1.00 93.31 85 ALA A C 1
ATOM 664 O O . ALA A 1 85 ? -13.425 2.384 8.370 1.00 93.31 85 ALA A O 1
ATOM 665 N N . ARG A 1 86 ? -11.920 3.100 6.870 1.00 91.88 86 ARG A N 1
ATOM 666 C CA . ARG A 1 86 ? -11.803 4.467 7.388 1.00 91.88 86 ARG A CA 1
ATOM 667 C C . ARG A 1 86 ? -13.110 5.255 7.275 1.00 91.88 86 ARG A C 1
ATOM 669 O O . ARG A 1 86 ? -13.399 6.091 8.128 1.00 91.88 86 ARG A O 1
ATOM 676 N N . GLU A 1 87 ? -13.894 4.967 6.241 1.00 92.62 87 GLU A N 1
ATOM 677 C CA . GLU A 1 87 ? -15.224 5.536 6.004 1.00 92.62 87 GLU A CA 1
ATOM 678 C C . GLU A 1 87 ? -16.333 4.849 6.823 1.00 92.62 87 GLU A C 1
ATOM 680 O O . GLU A 1 87 ? -17.486 5.268 6.754 1.00 92.62 87 GLU A O 1
ATOM 685 N N . GLY A 1 88 ? -16.010 3.818 7.615 1.00 89.88 88 GLY A N 1
ATOM 686 C CA . GLY A 1 88 ? -16.996 3.063 8.394 1.00 89.88 88 GLY A CA 1
ATOM 687 C C . GLY A 1 88 ? -17.926 2.204 7.531 1.00 89.88 88 GLY A C 1
ATOM 688 O O . GLY A 1 88 ? -19.055 1.934 7.923 1.00 89.88 88 GLY A O 1
ATOM 689 N N . GLN A 1 89 ? -17.473 1.802 6.340 1.00 91.81 89 GLN A N 1
ATOM 690 C CA . GLN A 1 89 ? -18.237 1.006 5.367 1.00 91.81 89 GLN A CA 1
ATOM 691 C C . GLN A 1 89 ? -17.913 -0.497 5.422 1.00 91.81 89 GLN A C 1
ATOM 693 O O . GLN A 1 89 ? -18.348 -1.264 4.555 1.00 91.81 89 GLN A O 1
ATOM 698 N N . LEU A 1 90 ? -17.094 -0.917 6.386 1.00 81.75 90 LEU A N 1
ATOM 699 C CA . LEU A 1 90 ? -16.877 -2.321 6.717 1.00 81.75 90 LEU A CA 1
ATOM 700 C C . LEU A 1 90 ? -17.676 -2.612 7.988 1.00 81.75 90 LEU A C 1
ATOM 702 O O . LEU A 1 90 ? -17.523 -1.896 8.975 1.00 81.75 90 LEU A O 1
ATOM 706 N N . LEU A 1 91 ? -18.579 -3.589 7.881 1.00 58.12 91 LEU A N 1
ATOM 707 C CA . LEU A 1 91 ? -19.509 -4.028 8.924 1.00 58.12 91 LEU A CA 1
ATOM 708 C C . LEU A 1 91 ? -18.803 -4.883 9.976 1.00 58.12 91 LEU A C 1
ATOM 710 O O . LEU A 1 91 ? -18.004 -5.753 9.555 1.00 58.12 91 LEU A O 1
#

Secondary structure (DSSP, 8-state):
---HHHHHS---S-HHHHHHHHHHHHHHHHHHHHHHHHHTT-TT-HHHHHHHHHHHHHHHHHHHHTT-HHHHHHHHHHHHHHHHHHTT---

Foldseek 3Di:
DQPVVCLVVPDDPDPVLVVQLVVVCVPLVVVLVVLVVVCVVVVLPLVSLVVNLVSLVVSLVSCVVSVRVNSVSVSVVVNVVSVCSNVVNPD

Sequence (91 aa):
MVDIAALLHPRIRDRESLDEFLEALTDQAPKVERDIARLRKTPDDKALIADLFRALHTIKGDAAMCKVDLGVMIAHPIETLLARAREGQLL

pLDDT: mean 92.89, std 7.74, range [53.47, 97.88]

Radius of gyration: 14.13 Å; chains: 1; bounding box: 36×22×37 Å